Protein AF-A0A1N6S1F6-F1 (afdb_monomer_lite)

Foldseek 3Di:
DDDPVLVVVCVPDVVVVVVVVVVVVCVPPPVNVVVVVVVVVVVVVVVVVVVVVVVVVVVVVVVVVVVVVVVVVVVVVVVVVVVVLLVVLLVQLVVVVVVVDDLVVSCVVSVHDSVSSVVD

Sequence (120 aa):
MEDPIMKAILEDTSEIREAEKRYQAFTADEELQDRLEARDKFRRTHLQLLHDAEQKGKAEGKEEGLQQGIEQGIEQGREEGREEERAKRLESARRLKDRKMPLEEIAEITNLTPEEIQEL

Secondary structure (DSSP, 8-state):
---HHHHHHHHH-HHHHHHHHHHHHHHT-HHHHHHHHHHHHHHHHHHHHHHHHHHHHHHHHHHHHHHHHHHHHHHHHHHHHHHHHHHHHHHHHHHHHHTT--HHHHHHHHT--HHHHHH-

pLDDT: mean 88.98, std 11.02, range [48.06, 98.44]

Structure (mmCIF, N/CA/C/O backbone):
data_AF-A0A1N6S1F6-F1
#
_entry.id   AF-A0A1N6S1F6-F1
#
loop_
_atom_site.group_PDB
_atom_site.id
_atom_site.type_symbol
_atom_site.label_atom_id
_atom_site.label_alt_id
_atom_site.label_comp_id
_atom_site.label_asym_id
_atom_site.label_entity_id
_atom_site.label_seq_id
_atom_site.pdbx_PDB_ins_code
_atom_site.Cartn_x
_atom_site.Cartn_y
_atom_site.Cartn_z
_atom_site.occupancy
_atom_site.B_iso_or_equiv
_atom_site.auth_seq_id
_atom_site.auth_comp_id
_atom_site.auth_asym_id
_atom_site.auth_atom_id
_atom_site.pdbx_PDB_model_num
ATOM 1 N N . MET A 1 1 ? 22.562 -16.162 -50.143 1.00 48.06 1 MET A N 1
ATOM 2 C CA . MET A 1 1 ? 22.127 -16.336 -51.543 1.00 48.06 1 MET A CA 1
ATOM 3 C C . MET A 1 1 ? 21.270 -15.132 -51.853 1.00 48.06 1 MET A C 1
ATOM 5 O O . MET A 1 1 ? 20.285 -14.950 -51.151 1.00 48.06 1 MET A O 1
ATOM 9 N N . GLU A 1 2 ? 21.702 -14.271 -52.771 1.00 54.81 2 GLU A N 1
ATOM 10 C CA . GLU A 1 2 ? 20.892 -13.126 -53.206 1.00 54.81 2 GLU A CA 1
ATOM 11 C C . GLU A 1 2 ? 19.594 -13.625 -53.848 1.00 54.81 2 GLU A C 1
ATOM 13 O O . GLU A 1 2 ? 19.599 -14.625 -54.571 1.00 54.81 2 GLU A O 1
ATOM 18 N N . ASP A 1 3 ? 18.485 -12.954 -53.536 1.00 75.06 3 ASP A N 1
ATOM 19 C CA . ASP A 1 3 ? 17.169 -13.256 -54.094 1.00 75.06 3 ASP A CA 1
ATOM 20 C C . ASP A 1 3 ? 17.210 -13.077 -55.630 1.00 75.06 3 ASP A C 1
ATOM 22 O O . ASP A 1 3 ? 17.655 -12.024 -56.105 1.00 75.06 3 ASP A O 1
ATOM 26 N N . PRO A 1 4 ? 16.764 -14.068 -56.429 1.00 76.31 4 PRO A N 1
ATOM 27 C CA . PRO A 1 4 ? 16.764 -13.984 -57.891 1.00 76.31 4 PRO A CA 1
ATOM 28 C C . PRO A 1 4 ? 16.048 -12.742 -58.440 1.00 76.31 4 PRO A C 1
ATOM 30 O O . PRO A 1 4 ? 16.444 -12.214 -59.479 1.00 76.31 4 PRO A O 1
ATOM 33 N N . ILE A 1 5 ? 15.015 -12.263 -57.740 1.00 72.12 5 ILE A N 1
ATOM 34 C CA . ILE A 1 5 ? 14.242 -11.071 -58.109 1.00 72.12 5 ILE A CA 1
ATOM 35 C C . ILE A 1 5 ? 15.074 -9.810 -57.869 1.00 72.12 5 ILE A C 1
ATOM 37 O O . ILE A 1 5 ? 15.111 -8.916 -58.712 1.00 72.12 5 ILE A O 1
ATOM 41 N N . MET A 1 6 ? 15.785 -9.752 -56.742 1.00 66.56 6 MET A N 1
ATOM 42 C CA . MET A 1 6 ? 16.648 -8.621 -56.400 1.00 66.56 6 MET A CA 1
ATOM 43 C C . MET A 1 6 ? 17.794 -8.484 -57.403 1.00 66.56 6 MET A C 1
ATOM 45 O O . MET A 1 6 ? 18.075 -7.382 -57.868 1.00 66.56 6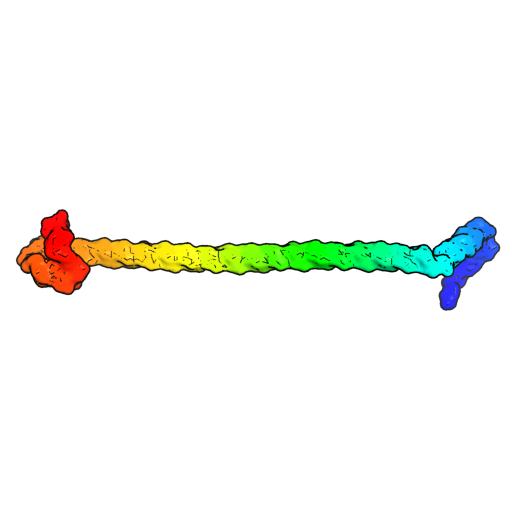 MET A O 1
ATOM 49 N N . LYS A 1 7 ? 18.380 -9.608 -57.827 1.00 70.50 7 LYS A N 1
ATOM 50 C CA . LYS A 1 7 ? 19.440 -9.621 -58.838 1.00 70.50 7 LYS A CA 1
ATOM 51 C C . LYS A 1 7 ? 18.985 -9.052 -60.190 1.00 70.50 7 LYS A C 1
ATOM 53 O O . LYS A 1 7 ? 19.704 -8.247 -60.771 1.00 70.50 7 LYS A O 1
ATOM 58 N N . ALA A 1 8 ? 17.785 -9.412 -60.652 1.00 71.38 8 ALA A N 1
ATOM 59 C CA . ALA A 1 8 ? 17.220 -8.884 -61.897 1.00 71.38 8 ALA A CA 1
ATOM 60 C C . ALA A 1 8 ? 16.954 -7.365 -61.820 1.00 71.38 8 ALA A C 1
ATOM 62 O O . ALA A 1 8 ? 17.319 -6.616 -62.721 1.00 71.38 8 ALA A O 1
ATOM 63 N N . ILE A 1 9 ? 16.404 -6.882 -60.700 1.00 67.44 9 ILE A N 1
ATOM 64 C CA . ILE A 1 9 ? 16.120 -5.450 -60.483 1.00 67.44 9 ILE A CA 1
ATOM 65 C C . ILE A 1 9 ? 17.411 -4.610 -60.466 1.00 67.44 9 ILE A C 1
ATOM 67 O O . ILE A 1 9 ? 17.454 -3.507 -61.016 1.00 67.44 9 ILE A O 1
ATOM 71 N N . LEU A 1 10 ? 18.474 -5.138 -59.854 1.00 65.25 10 LEU A N 1
ATOM 72 C CA . LEU A 1 10 ? 19.789 -4.496 -59.776 1.00 65.25 10 LEU A CA 1
ATOM 73 C C . LEU A 1 10 ? 20.550 -4.513 -61.108 1.00 65.25 10 LEU A C 1
ATOM 75 O O . LEU A 1 10 ? 21.509 -3.758 -61.273 1.00 65.25 10 LEU A O 1
ATOM 79 N N . GLU A 1 11 ? 20.182 -5.390 -62.042 1.00 66.19 11 GLU A N 1
ATOM 80 C CA . GLU A 1 11 ? 20.722 -5.432 -63.404 1.00 66.19 11 GLU A CA 1
ATOM 81 C C . GLU A 1 11 ? 20.039 -4.432 -64.340 1.00 66.19 11 GLU A C 1
ATOM 83 O O . GLU A 1 11 ? 20.742 -3.777 -65.112 1.00 66.19 11 GLU A O 1
ATOM 88 N N . ASP A 1 12 ? 18.728 -4.230 -64.190 1.00 67.19 12 ASP A N 1
ATOM 89 C CA . ASP A 1 12 ? 17.935 -3.388 -65.092 1.00 67.19 12 ASP A CA 1
ATOM 90 C C . ASP A 1 12 ? 17.897 -1.896 -64.707 1.00 67.19 12 ASP A C 1
ATOM 92 O O . ASP A 1 12 ? 17.627 -1.054 -65.563 1.00 67.19 12 ASP A O 1
ATOM 96 N N . THR A 1 13 ? 18.187 -1.531 -63.448 1.00 75.19 13 THR A N 1
ATOM 97 C CA . THR A 1 13 ? 18.127 -0.124 -62.988 1.00 75.19 13 THR A CA 1
ATOM 98 C C . THR A 1 13 ? 19.430 0.321 -62.326 1.00 75.19 13 THR A C 1
ATOM 100 O O . THR A 1 13 ? 19.748 -0.064 -61.196 1.00 75.19 13 THR A O 1
ATOM 103 N N . SER A 1 14 ? 20.188 1.174 -63.019 1.00 74.69 14 SER A N 1
ATOM 104 C CA . SER A 1 14 ? 21.523 1.620 -62.591 1.00 74.69 14 SER A CA 1
ATOM 105 C C . SER A 1 14 ? 21.521 2.342 -61.235 1.00 74.69 14 SER A C 1
ATOM 107 O O . SER A 1 14 ? 22.429 2.172 -60.420 1.00 74.69 14 SER A O 1
ATOM 109 N N . GLU A 1 15 ? 20.446 3.069 -60.959 1.00 78.06 15 GLU A N 1
ATOM 110 C CA . GLU A 1 15 ? 20.216 3.892 -59.783 1.00 78.06 15 GLU A CA 1
ATOM 111 C C . GLU A 1 15 ? 19.943 3.037 -58.543 1.00 78.06 15 GLU A C 1
ATOM 113 O O . GLU A 1 15 ? 20.389 3.372 -57.446 1.00 78.06 15 GLU A O 1
ATOM 118 N N . ILE A 1 16 ? 19.258 1.899 -58.713 1.00 76.25 16 ILE A N 1
ATOM 119 C CA . ILE A 1 16 ? 18.975 0.960 -57.619 1.00 76.25 16 ILE A CA 1
ATOM 120 C C . ILE A 1 16 ? 20.261 0.235 -57.216 1.00 76.25 16 ILE A C 1
ATOM 122 O O . ILE A 1 16 ? 20.543 0.101 -56.027 1.00 76.25 16 ILE A O 1
ATOM 126 N N . ARG A 1 17 ? 21.097 -0.146 -58.188 1.00 76.38 17 ARG A N 1
ATOM 127 C CA . ARG A 1 17 ? 22.427 -0.714 -57.921 1.00 76.38 17 ARG A CA 1
ATOM 128 C C . ARG A 1 17 ? 23.343 0.272 -57.197 1.00 76.38 17 ARG A C 1
ATOM 130 O O . ARG A 1 17 ? 24.108 -0.118 -56.316 1.00 76.38 17 ARG A O 1
ATOM 137 N N . GLU A 1 18 ? 23.292 1.550 -57.558 1.00 79.31 18 GLU A N 1
ATOM 138 C CA . GLU A 1 18 ? 24.073 2.577 -56.870 1.00 79.31 18 GLU A CA 1
ATOM 139 C C . GLU A 1 18 ? 23.547 2.841 -55.451 1.00 79.31 18 GLU A C 1
ATOM 141 O O . GLU A 1 18 ? 24.341 2.978 -54.518 1.00 79.31 18 GLU A O 1
ATOM 146 N N . ALA A 1 19 ? 22.225 2.833 -55.260 1.00 79.75 19 ALA A N 1
ATOM 147 C CA . ALA A 1 19 ? 21.604 2.913 -53.943 1.00 79.75 19 ALA A CA 1
ATOM 148 C C . ALA A 1 19 ? 21.985 1.719 -53.053 1.00 79.75 19 ALA A C 1
ATOM 150 O O . ALA A 1 19 ? 22.332 1.926 -51.892 1.00 79.75 19 ALA A O 1
ATOM 151 N N . GLU A 1 20 ? 22.002 0.496 -53.591 1.00 78.44 20 GLU A N 1
ATOM 152 C CA . GLU A 1 20 ? 22.441 -0.699 -52.866 1.00 78.44 20 GLU A CA 1
ATOM 153 C C . GLU A 1 20 ? 23.921 -0.613 -52.486 1.00 78.44 20 GLU A C 1
ATOM 155 O O . GLU A 1 20 ? 24.261 -0.835 -51.330 1.00 78.44 20 GLU A O 1
ATOM 160 N N . LYS A 1 21 ? 24.810 -0.220 -53.406 1.00 79.81 21 LYS A N 1
ATOM 161 C CA . LYS A 1 21 ? 26.235 -0.032 -53.083 1.00 79.81 21 LYS A CA 1
ATOM 162 C C . LYS A 1 21 ? 26.450 1.017 -51.999 1.00 79.81 21 LYS A C 1
ATOM 164 O O . LYS A 1 21 ? 27.270 0.815 -51.108 1.00 79.81 21 LYS A O 1
ATOM 169 N N . ARG A 1 22 ? 25.719 2.134 -52.060 1.00 77.00 22 ARG A N 1
ATOM 170 C CA . ARG A 1 22 ? 25.766 3.178 -51.026 1.00 77.00 22 ARG A CA 1
ATOM 171 C C . ARG A 1 22 ? 25.216 2.667 -49.699 1.00 77.00 22 ARG A C 1
ATOM 173 O O . ARG A 1 22 ? 25.796 2.976 -48.667 1.00 77.00 22 ARG A O 1
ATOM 180 N N . TYR A 1 23 ? 24.153 1.866 -49.725 1.00 75.38 23 TYR A N 1
ATOM 181 C CA . TYR A 1 23 ? 23.596 1.221 -48.540 1.00 75.38 23 TYR A CA 1
ATOM 182 C C . TYR A 1 23 ? 24.582 0.220 -47.933 1.00 75.38 23 TYR A C 1
ATOM 184 O O . TYR A 1 23 ? 24.878 0.321 -46.752 1.00 75.38 23 TYR A O 1
ATOM 192 N N . GLN A 1 24 ? 25.163 -0.670 -48.737 1.00 74.88 24 GLN A N 1
ATOM 193 C CA . GLN A 1 24 ? 26.172 -1.635 -48.305 1.00 74.88 24 GLN A CA 1
ATOM 194 C C . GLN A 1 24 ? 27.405 -0.934 -47.727 1.00 74.88 24 GLN A C 1
ATOM 196 O O . GLN A 1 24 ? 27.855 -1.308 -46.650 1.00 74.88 24 GLN A O 1
ATOM 201 N N . ALA A 1 25 ? 27.907 0.120 -48.381 1.00 72.25 25 ALA A N 1
ATOM 202 C CA . ALA A 1 25 ? 29.021 0.927 -47.881 1.00 72.25 25 ALA A CA 1
ATOM 203 C C . ALA A 1 25 ? 28.675 1.660 -46.573 1.00 72.25 25 ALA A C 1
ATOM 205 O O . ALA A 1 25 ? 29.483 1.678 -45.653 1.00 72.25 25 ALA A O 1
ATOM 206 N N . PHE A 1 26 ? 27.463 2.209 -46.464 1.00 69.19 26 PHE A N 1
ATOM 207 C CA . PHE A 1 26 ? 26.943 2.822 -45.239 1.00 69.19 26 PHE A CA 1
ATOM 208 C C . PHE A 1 26 ? 26.803 1.802 -44.103 1.00 69.19 26 PHE A C 1
ATOM 210 O O . PHE A 1 26 ? 27.124 2.103 -42.961 1.00 69.19 26 PHE A O 1
ATOM 217 N N . THR A 1 27 ? 26.366 0.579 -44.405 1.00 67.19 27 THR A N 1
ATOM 218 C CA . THR A 1 27 ? 26.273 -0.506 -43.421 1.00 67.19 27 THR A CA 1
ATOM 219 C C . THR A 1 27 ? 27.612 -1.176 -43.124 1.00 67.19 27 THR A C 1
ATOM 221 O O . THR A 1 27 ? 27.698 -1.880 -42.129 1.00 67.19 27 THR A O 1
ATOM 224 N N . ALA A 1 28 ? 28.640 -0.987 -43.953 1.00 69.62 28 ALA A N 1
ATOM 225 C CA . ALA A 1 28 ? 29.988 -1.515 -43.733 1.00 69.62 28 ALA A CA 1
ATOM 226 C C . ALA A 1 28 ? 30.859 -0.587 -42.865 1.00 69.62 28 ALA A C 1
ATOM 228 O O . ALA A 1 28 ? 31.977 -0.958 -42.515 1.00 69.62 28 ALA A O 1
ATOM 229 N N . ASP A 1 29 ? 30.359 0.606 -42.526 1.00 80.00 29 ASP A N 1
ATOM 230 C CA . ASP A 1 29 ? 30.983 1.524 -41.575 1.00 80.00 29 ASP A CA 1
ATOM 231 C C . ASP A 1 29 ? 30.757 1.017 -40.139 1.00 80.00 29 ASP A C 1
ATOM 233 O O . ASP A 1 29 ? 29.677 1.164 -39.557 1.00 80.00 29 ASP A O 1
ATOM 237 N N . GLU A 1 30 ? 31.789 0.379 -39.589 1.00 78.19 30 GLU A N 1
ATOM 238 C CA . GLU A 1 30 ? 31.815 -0.220 -38.250 1.00 78.19 30 GLU A CA 1
ATOM 239 C C . GLU A 1 30 ? 31.492 0.812 -37.152 1.00 78.19 30 GLU A C 1
ATOM 241 O O . GLU A 1 30 ? 30.695 0.538 -36.257 1.00 78.19 30 GLU A O 1
ATOM 246 N N . GLU A 1 31 ? 31.979 2.054 -37.280 1.00 81.00 31 GLU A N 1
ATOM 247 C CA . GLU A 1 31 ? 31.720 3.127 -36.309 1.00 81.00 31 GLU A CA 1
ATOM 248 C C . GLU A 1 31 ? 30.243 3.553 -36.312 1.00 81.00 31 GLU A C 1
ATOM 250 O O . GLU A 1 31 ? 29.675 3.981 -35.298 1.00 81.00 31 GLU A O 1
ATOM 255 N N . LEU A 1 32 ? 29.586 3.480 -37.469 1.00 78.69 32 LEU A N 1
ATOM 256 C CA . LEU A 1 32 ? 28.160 3.748 -37.563 1.00 78.69 32 LEU A CA 1
ATOM 257 C C . LEU A 1 32 ? 27.320 2.595 -36.999 1.00 78.69 32 LEU A C 1
ATOM 259 O O . LEU A 1 32 ? 26.331 2.865 -36.308 1.00 78.69 32 LEU A O 1
ATOM 263 N N . GLN A 1 33 ? 27.703 1.341 -37.259 1.00 80.44 33 GLN A N 1
ATOM 264 C CA . GLN A 1 33 ? 27.038 0.180 -36.661 1.00 80.44 33 GLN A CA 1
ATOM 265 C C . GLN A 1 33 ? 27.119 0.222 -35.135 1.00 80.44 33 GLN A C 1
ATOM 267 O O . GLN A 1 33 ? 26.079 0.138 -34.480 1.00 80.44 33 GLN A O 1
ATOM 272 N N . ASP A 1 34 ? 28.303 0.484 -34.582 1.00 86.06 34 ASP A N 1
ATOM 273 C CA . ASP A 1 34 ? 28.519 0.605 -33.140 1.00 86.06 34 ASP A CA 1
ATOM 274 C C . ASP A 1 34 ? 27.631 1.691 -32.519 1.00 86.06 34 ASP A C 1
ATOM 276 O O . ASP A 1 34 ? 27.005 1.488 -31.474 1.00 86.06 34 ASP A O 1
ATOM 280 N N . ARG A 1 35 ? 27.506 2.853 -33.176 1.00 85.00 35 ARG A N 1
ATOM 281 C CA . ARG A 1 35 ? 26.634 3.945 -32.706 1.00 85.00 35 ARG A CA 1
ATOM 282 C C . ARG A 1 35 ? 25.153 3.572 -32.740 1.00 85.00 35 ARG A C 1
ATOM 284 O O . ARG A 1 35 ? 24.413 3.924 -31.816 1.00 85.00 35 ARG A O 1
ATOM 291 N N . LEU A 1 36 ? 24.700 2.883 -33.788 1.00 87.12 36 LEU A N 1
ATOM 292 C CA . LEU A 1 36 ? 23.315 2.417 -33.896 1.00 87.12 36 LEU A CA 1
ATOM 293 C C . LEU A 1 36 ? 23.009 1.338 -32.856 1.00 87.12 36 LEU A C 1
ATOM 295 O O . LEU A 1 36 ? 21.967 1.399 -32.200 1.00 87.12 36 LEU A O 1
ATOM 299 N N . GLU A 1 37 ? 23.931 0.402 -32.655 1.00 88.25 37 GLU A N 1
ATOM 300 C CA . GLU A 1 37 ? 23.789 -0.666 -31.676 1.00 88.25 37 GLU A CA 1
ATOM 301 C C . GLU A 1 37 ? 23.811 -0.112 -30.246 1.00 88.25 37 GLU A C 1
ATOM 303 O O . GLU A 1 37 ? 22.959 -0.470 -29.430 1.00 88.25 37 GLU A O 1
ATOM 308 N N . ALA A 1 38 ? 24.687 0.856 -29.955 1.00 91.00 38 ALA A N 1
ATOM 309 C CA . ALA A 1 38 ? 24.709 1.570 -28.681 1.00 91.00 38 ALA A CA 1
ATOM 310 C C . ALA A 1 38 ? 23.385 2.302 -28.406 1.00 91.00 38 ALA A C 1
ATOM 312 O O . ALA A 1 38 ? 22.847 2.216 -27.298 1.00 91.00 38 ALA A O 1
ATOM 313 N N . ARG A 1 39 ? 22.816 2.980 -29.414 1.00 92.06 39 ARG A N 1
ATOM 314 C CA . ARG A 1 39 ? 21.509 3.647 -29.303 1.00 92.06 39 ARG A CA 1
ATOM 315 C C . ARG A 1 39 ? 20.392 2.646 -29.029 1.00 92.06 39 ARG A C 1
ATOM 317 O O . ARG A 1 39 ? 19.557 2.871 -28.152 1.00 92.06 39 ARG A O 1
ATOM 324 N N . ASP A 1 40 ? 20.356 1.551 -29.776 1.00 93.56 40 ASP A N 1
ATOM 325 C CA . ASP A 1 40 ? 19.305 0.547 -29.647 1.00 93.56 40 ASP A CA 1
ATOM 326 C C . ASP A 1 40 ? 19.416 -0.206 -28.316 1.00 93.56 40 ASP A C 1
ATOM 328 O O . ASP A 1 40 ? 18.396 -0.464 -27.669 1.00 93.56 40 ASP A O 1
ATOM 332 N N . LYS A 1 41 ? 20.641 -0.474 -27.851 1.00 95.50 41 LYS A N 1
ATOM 333 C CA . LYS A 1 41 ? 20.919 -1.009 -26.516 1.00 95.50 41 LYS A CA 1
ATOM 334 C C . LYS A 1 41 ? 20.446 -0.050 -25.430 1.00 95.50 41 LYS A C 1
ATOM 336 O O . LYS A 1 41 ? 19.704 -0.475 -24.549 1.00 95.50 41 LYS A O 1
ATOM 341 N N . PHE A 1 42 ? 20.786 1.238 -25.527 1.00 94.81 42 PHE A N 1
ATOM 342 C CA . PHE A 1 42 ? 20.313 2.253 -24.584 1.00 94.81 42 PHE A CA 1
ATOM 343 C C . PHE A 1 42 ? 18.785 2.304 -24.541 1.00 94.81 42 PHE A C 1
ATOM 345 O O . PHE A 1 42 ? 18.197 2.258 -23.464 1.00 94.81 42 PHE A O 1
ATOM 352 N N . ARG A 1 43 ? 18.130 2.319 -25.708 1.00 95.25 43 ARG A N 1
ATOM 353 C CA . ARG A 1 43 ? 16.666 2.315 -25.801 1.00 95.25 43 ARG A CA 1
ATOM 354 C C . ARG A 1 43 ? 16.067 1.088 -25.118 1.00 95.25 43 ARG A C 1
ATOM 356 O O . ARG A 1 43 ? 15.121 1.229 -24.353 1.00 95.25 43 ARG A O 1
ATOM 363 N N . ARG A 1 44 ? 16.610 -0.105 -25.376 1.00 94.50 44 ARG A N 1
ATOM 364 C CA . ARG A 1 44 ? 16.138 -1.355 -24.757 1.00 94.50 44 ARG A CA 1
ATOM 365 C C . ARG A 1 44 ? 16.304 -1.325 -23.242 1.00 94.50 44 ARG A C 1
ATOM 367 O O . ARG A 1 44 ? 15.343 -1.593 -22.534 1.00 94.50 44 ARG A O 1
ATOM 374 N N . THR A 1 45 ? 17.485 -0.955 -22.751 1.00 96.62 45 THR A N 1
ATOM 375 C CA . THR A 1 45 ? 17.751 -0.859 -21.310 1.00 96.62 45 THR A CA 1
ATOM 376 C C . THR A 1 45 ? 16.859 0.181 -20.644 1.00 96.62 45 THR A C 1
ATOM 378 O O . THR A 1 45 ? 16.323 -0.082 -19.575 1.00 96.62 45 THR A O 1
ATOM 381 N N . HIS A 1 46 ? 16.652 1.337 -21.274 1.00 96.31 46 HIS A N 1
ATOM 382 C CA . HIS A 1 46 ? 15.784 2.376 -20.734 1.00 96.31 46 HIS A CA 1
ATOM 383 C C . HIS A 1 46 ? 14.324 1.915 -20.645 1.00 96.31 46 HIS A C 1
ATOM 385 O O . HIS A 1 46 ? 13.687 2.099 -19.612 1.00 96.31 46 HIS A O 1
ATOM 391 N N . LEU A 1 47 ? 13.810 1.260 -21.691 1.00 96.62 47 LEU A N 1
ATOM 392 C CA . LEU A 1 47 ? 12.458 0.696 -21.679 1.00 96.62 47 LEU A CA 1
ATOM 393 C C . LEU A 1 47 ? 12.305 -0.403 -20.624 1.00 96.62 47 LEU A C 1
ATOM 395 O O . LEU A 1 47 ? 11.300 -0.423 -19.919 1.00 96.62 47 LEU A O 1
ATOM 399 N N . GLN A 1 48 ? 13.307 -1.274 -20.483 1.00 96.88 48 GLN A N 1
ATOM 400 C CA . GLN A 1 48 ? 13.306 -2.307 -19.451 1.00 96.88 48 GLN A CA 1
ATOM 401 C C . GLN A 1 48 ? 13.291 -1.686 -18.052 1.00 96.88 48 GLN A C 1
ATOM 403 O O . GLN A 1 48 ? 12.481 -2.075 -17.223 1.00 96.88 48 GLN A O 1
ATOM 408 N N . LEU A 1 49 ? 14.123 -0.669 -17.811 1.00 97.94 49 LEU A N 1
ATOM 409 C CA . LEU A 1 49 ? 14.178 0.024 -16.527 1.00 97.94 49 LEU A CA 1
ATOM 410 C C . LEU A 1 49 ? 12.833 0.663 -16.166 1.00 97.94 49 LEU A C 1
ATOM 412 O O . LEU A 1 49 ? 12.396 0.560 -15.024 1.00 97.94 49 LEU A O 1
ATOM 416 N N . LEU A 1 50 ?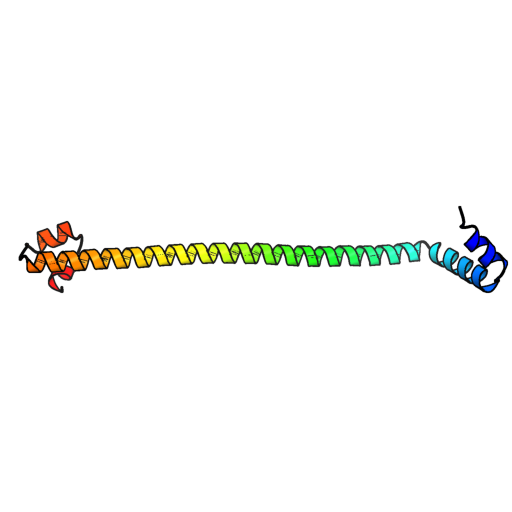 12.175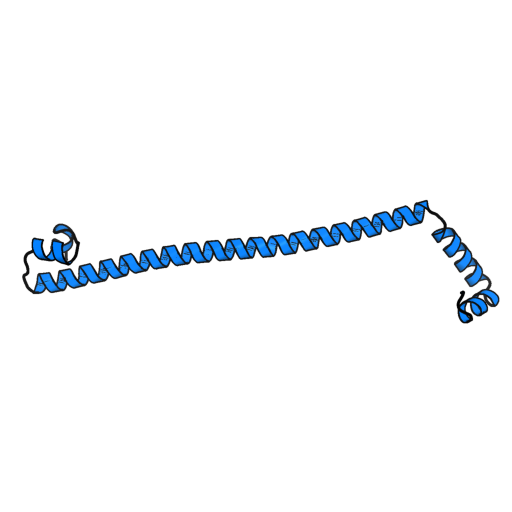 1.318 -17.128 1.00 97.81 50 LEU A N 1
ATOM 417 C CA . LEU A 1 50 ? 10.850 1.903 -16.914 1.00 97.81 50 LEU A CA 1
ATOM 418 C C . LEU A 1 50 ? 9.807 0.831 -16.593 1.00 97.81 50 LEU A C 1
ATOM 420 O O . LEU A 1 50 ? 9.006 1.016 -15.679 1.00 97.81 50 LEU A O 1
ATOM 424 N N . HIS A 1 51 ? 9.840 -0.291 -17.312 1.00 97.56 51 HIS A N 1
ATOM 425 C CA . HIS A 1 51 ? 8.946 -1.412 -17.056 1.00 97.56 51 HIS A CA 1
ATOM 426 C C . HIS A 1 51 ? 9.159 -1.993 -15.654 1.00 97.56 51 HIS A C 1
ATOM 428 O O . HIS A 1 51 ? 8.199 -2.156 -14.904 1.00 97.56 51 HIS A O 1
ATOM 434 N N . ASP A 1 52 ? 10.409 -2.246 -15.274 1.00 97.81 52 ASP A N 1
ATOM 435 C CA . ASP A 1 52 ? 10.756 -2.802 -13.967 1.00 97.81 52 ASP A CA 1
ATOM 436 C C . ASP A 1 52 ? 10.367 -1.838 -12.837 1.00 97.81 52 ASP A C 1
ATOM 438 O O . ASP A 1 52 ? 9.821 -2.265 -11.820 1.00 97.81 52 ASP A O 1
ATOM 442 N N . ALA A 1 53 ? 10.583 -0.532 -13.028 1.00 98.12 53 ALA A N 1
ATOM 443 C CA . ALA A 1 53 ? 10.165 0.493 -12.077 1.00 98.12 53 ALA A CA 1
ATOM 444 C C . ALA A 1 53 ? 8.636 0.543 -11.916 1.00 98.12 53 ALA A C 1
ATOM 446 O O . ALA A 1 53 ? 8.143 0.633 -10.792 1.00 98.12 53 ALA A O 1
ATOM 447 N N . GLU A 1 54 ? 7.877 0.435 -13.011 1.00 98.19 54 GLU A N 1
ATOM 448 C CA . GLU A 1 54 ? 6.413 0.381 -12.966 1.00 98.19 54 GLU A CA 1
ATOM 449 C C . GLU A 1 54 ? 5.916 -0.880 -12.242 1.00 98.19 54 GLU A C 1
ATOM 451 O O . GLU A 1 54 ? 5.025 -0.796 -11.395 1.00 98.19 54 GLU A O 1
ATOM 456 N N . GLN A 1 55 ? 6.493 -2.048 -12.545 1.00 98.19 55 GLN A N 1
ATOM 457 C CA . GLN A 1 55 ? 6.128 -3.304 -11.884 1.00 98.19 55 GLN A CA 1
ATOM 458 C C . GLN A 1 55 ? 6.451 -3.266 -10.394 1.00 98.19 55 GLN A C 1
ATOM 460 O O . GLN A 1 55 ? 5.613 -3.643 -9.574 1.00 98.19 55 GLN A O 1
ATOM 465 N N . LYS A 1 56 ? 7.637 -2.763 -10.039 1.00 97.94 56 LYS A N 1
ATOM 466 C CA . LYS A 1 56 ? 8.055 -2.613 -8.648 1.00 97.94 56 LYS A CA 1
ATOM 467 C C . LYS A 1 56 ? 7.125 -1.668 -7.890 1.00 97.94 56 LYS A C 1
ATOM 469 O O . LYS A 1 56 ? 6.605 -2.062 -6.854 1.00 97.94 56 LYS A O 1
ATOM 474 N N . GLY A 1 57 ? 6.823 -0.494 -8.446 1.00 98.44 57 GLY A N 1
ATOM 475 C CA . GLY A 1 57 ? 5.903 0.456 -7.816 1.00 98.44 57 GLY A CA 1
ATOM 476 C C . GLY A 1 57 ? 4.490 -0.109 -7.624 1.00 98.44 57 GLY A C 1
ATOM 477 O O . GLY A 1 57 ? 3.869 0.117 -6.589 1.00 98.44 57 GLY A O 1
ATOM 478 N N . LYS A 1 58 ? 3.982 -0.902 -8.579 1.00 98.25 58 LYS A N 1
ATOM 479 C CA . LYS A 1 58 ? 2.691 -1.599 -8.428 1.00 98.25 58 LYS A CA 1
ATOM 480 C C . LYS A 1 58 ? 2.729 -2.680 -7.349 1.00 98.25 58 LYS A C 1
ATOM 482 O O . LYS A 1 58 ? 1.743 -2.844 -6.633 1.00 98.25 58 LYS A O 1
ATOM 487 N N . ALA A 1 59 ? 3.824 -3.433 -7.262 1.00 98.19 59 ALA A N 1
ATOM 488 C CA . ALA A 1 59 ? 3.993 -4.472 -6.255 1.00 98.19 59 ALA A CA 1
ATOM 489 C C . ALA A 1 59 ? 4.077 -3.866 -4.848 1.00 98.19 59 ALA A C 1
ATOM 491 O O . ALA A 1 59 ? 3.285 -4.251 -3.991 1.00 98.19 59 ALA A O 1
ATOM 492 N N . GLU A 1 60 ? 4.948 -2.871 -4.655 1.00 98.00 60 GLU A N 1
ATOM 493 C CA . GLU A 1 60 ? 5.119 -2.157 -3.384 1.00 98.00 60 GLU A CA 1
ATOM 494 C C . GLU A 1 60 ? 3.811 -1.486 -2.954 1.00 98.00 60 GLU A C 1
ATOM 496 O O . GLU A 1 60 ? 3.326 -1.737 -1.856 1.00 98.00 60 GLU A O 1
ATOM 501 N N . GLY A 1 61 ? 3.149 -0.742 -3.848 1.00 98.44 61 GLY A N 1
ATOM 502 C CA . GLY A 1 61 ? 1.878 -0.091 -3.519 1.00 98.44 61 GLY A CA 1
ATOM 503 C C . GLY A 1 61 ? 0.758 -1.074 -3.154 1.00 98.44 61 GLY A C 1
ATOM 504 O O . GLY A 1 61 ? -0.084 -0.775 -2.307 1.00 98.44 61 GLY A O 1
ATOM 505 N N . LYS A 1 62 ? 0.739 -2.270 -3.759 1.00 98.31 62 LYS A N 1
ATOM 506 C CA . LYS A 1 62 ? -0.223 -3.322 -3.398 1.00 98.31 62 LYS A CA 1
ATOM 507 C C . LYS A 1 62 ? 0.095 -3.937 -2.036 1.00 98.31 62 LYS A C 1
ATOM 509 O O . LYS A 1 62 ? -0.833 -4.214 -1.279 1.00 98.31 62 LYS A O 1
ATOM 514 N N . GLU A 1 63 ? 1.368 -4.191 -1.753 1.00 98.12 63 GLU A N 1
ATOM 515 C CA . GLU A 1 63 ? 1.819 -4.754 -0.480 1.00 98.12 63 GLU A CA 1
ATOM 516 C C . GLU A 1 63 ? 1.552 -3.785 0.675 1.00 98.12 63 GLU A C 1
ATOM 518 O O . GLU A 1 63 ? 0.878 -4.162 1.633 1.00 98.12 63 GLU A O 1
ATOM 523 N N . GLU A 1 64 ? 1.965 -2.523 0.535 1.00 97.81 64 GLU A N 1
ATOM 524 C CA . GLU A 1 64 ? 1.718 -1.471 1.524 1.00 97.81 64 GLU A CA 1
ATOM 525 C C . GLU A 1 64 ? 0.218 -1.267 1.762 1.00 97.81 64 GLU A C 1
ATOM 527 O O . GLU A 1 64 ? -0.232 -1.251 2.909 1.00 97.81 64 GLU A O 1
ATOM 532 N N . GLY A 1 65 ? -0.579 -1.180 0.691 1.00 98.38 65 GLY A N 1
ATOM 533 C CA . GLY A 1 65 ? -2.028 -1.015 0.803 1.00 98.38 65 GLY A CA 1
ATOM 534 C C . GLY A 1 65 ? -2.715 -2.197 1.494 1.00 98.38 65 GLY A C 1
ATOM 535 O O . GLY A 1 65 ? -3.625 -2.000 2.300 1.00 98.38 65 GLY A O 1
ATOM 536 N N . LEU A 1 66 ? -2.270 -3.429 1.224 1.00 98.38 66 LEU A N 1
ATOM 537 C CA . LEU A 1 66 ? -2.793 -4.620 1.896 1.00 98.38 66 LEU A CA 1
ATOM 538 C C . LEU A 1 66 ? -2.405 -4.638 3.377 1.00 98.38 66 LEU A C 1
ATOM 540 O O . LEU A 1 66 ? -3.252 -4.923 4.221 1.00 98.38 66 LEU A O 1
ATOM 544 N N . GLN A 1 67 ? -1.148 -4.330 3.694 1.00 98.12 67 GLN A N 1
ATOM 545 C CA . GLN A 1 67 ? -0.656 -4.319 5.066 1.00 98.12 67 GLN A CA 1
ATOM 546 C C . GLN A 1 67 ? -1.393 -3.275 5.910 1.00 98.12 67 GLN A C 1
ATOM 548 O O . GLN A 1 67 ? -1.916 -3.618 6.970 1.00 98.12 67 GLN A O 1
ATOM 553 N N . GLN A 1 68 ? -1.514 -2.043 5.407 1.00 97.69 68 GLN A N 1
ATOM 554 C CA . GLN A 1 68 ? -2.257 -0.973 6.078 1.00 97.69 68 GLN A CA 1
ATOM 555 C C . GLN A 1 68 ? -3.734 -1.338 6.259 1.00 97.69 68 GLN A C 1
ATOM 557 O O . GLN A 1 68 ? -4.286 -1.143 7.339 1.00 97.69 68 GLN A O 1
ATOM 562 N N . GLY A 1 69 ? -4.371 -1.910 5.232 1.00 98.38 69 GLY A N 1
ATOM 563 C CA . GLY A 1 69 ? -5.771 -2.327 5.316 1.00 98.38 69 GLY A CA 1
ATOM 564 C C . GLY A 1 69 ? -6.011 -3.427 6.355 1.00 98.38 69 GLY A C 1
ATOM 565 O O . GLY A 1 69 ? -6.995 -3.376 7.090 1.00 98.38 69 GLY A O 1
ATOM 566 N N . ILE A 1 70 ? -5.106 -4.406 6.452 1.00 98.31 70 ILE A N 1
ATOM 567 C CA . ILE A 1 70 ? -5.183 -5.470 7.463 1.00 98.31 70 ILE A CA 1
ATOM 568 C C . ILE A 1 70 ? -4.970 -4.899 8.867 1.00 98.31 70 ILE A C 1
ATOM 570 O O . ILE A 1 70 ? -5.729 -5.233 9.774 1.00 98.31 70 ILE A O 1
ATOM 574 N N . GLU A 1 71 ? -3.960 -4.050 9.055 1.00 98.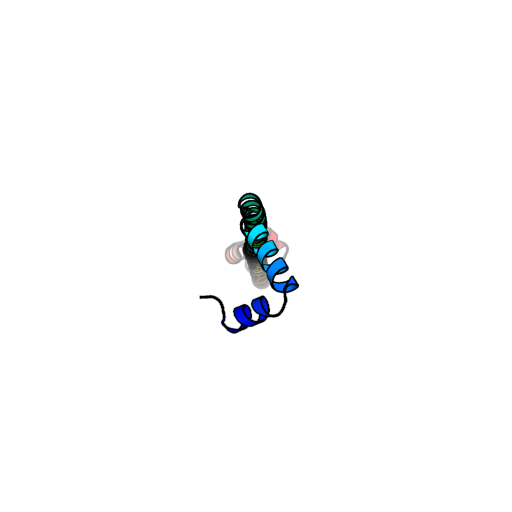12 71 GLU A N 1
ATOM 575 C CA . GLU A 1 71 ? -3.655 -3.446 10.354 1.00 98.12 71 GLU A CA 1
ATOM 576 C C . GLU A 1 71 ? -4.831 -2.611 10.871 1.00 98.12 71 GLU A C 1
ATOM 578 O O . GLU A 1 71 ? -5.319 -2.861 11.975 1.00 98.12 71 GLU A O 1
ATOM 583 N N . GLN A 1 72 ? -5.361 -1.715 10.033 1.00 97.62 72 GLN A N 1
ATOM 584 C CA . GLN A 1 72 ? -6.531 -0.899 10.367 1.00 97.62 72 GLN A CA 1
ATOM 585 C C . GLN A 1 72 ? -7.763 -1.761 10.653 1.00 97.62 72 GLN A C 1
ATOM 587 O O . GLN A 1 72 ? -8.459 -1.529 11.638 1.00 97.62 72 GLN A O 1
ATOM 592 N N . GLY A 1 73 ? -8.020 -2.789 9.837 1.00 98.25 73 GLY A N 1
ATOM 593 C CA . GLY A 1 73 ? -9.159 -3.684 10.043 1.00 98.25 73 GLY A CA 1
ATOM 594 C C . GLY A 1 73 ? -9.071 -4.480 11.349 1.00 98.25 73 GLY A C 1
ATOM 595 O O . GLY A 1 73 ? -10.078 -4.663 12.033 1.00 98.25 73 GLY A O 1
ATOM 596 N N . ILE A 1 74 ? -7.873 -4.935 11.732 1.00 98.25 74 ILE A N 1
ATOM 597 C CA . ILE A 1 74 ? -7.655 -5.634 13.007 1.00 98.25 74 ILE A CA 1
ATOM 598 C C . ILE A 1 74 ? -7.827 -4.677 14.186 1.00 98.25 74 ILE A C 1
ATOM 600 O O . ILE A 1 74 ? -8.444 -5.054 15.183 1.00 98.25 74 ILE A O 1
ATOM 604 N N . GLU A 1 75 ? -7.278 -3.466 14.101 1.00 98.06 75 GLU A N 1
ATOM 605 C CA . GLU A 1 75 ? -7.397 -2.468 15.164 1.00 98.06 75 GLU A CA 1
ATOM 606 C C . GLU A 1 75 ? -8.861 -2.086 15.404 1.00 98.06 75 GLU A C 1
ATOM 608 O O . GLU A 1 75 ? -9.343 -2.228 16.532 1.00 98.06 75 GLU A O 1
ATOM 613 N N . GLN A 1 76 ? -9.586 -1.737 14.336 1.00 97.38 76 GLN A N 1
ATOM 614 C CA . GLN A 1 76 ? -11.015 -1.417 14.390 1.00 97.38 76 GLN A CA 1
ATOM 615 C C . GLN A 1 76 ? -11.828 -2.584 14.953 1.00 97.38 76 GLN A C 1
ATOM 617 O O . GLN A 1 76 ? -12.571 -2.408 15.913 1.00 97.38 76 GLN A O 1
ATOM 622 N N . GLY A 1 77 ? -11.620 -3.806 14.452 1.00 98.12 77 GLY A N 1
ATOM 623 C CA . GLY A 1 77 ? -12.344 -4.977 14.952 1.00 98.12 77 GLY A CA 1
ATOM 624 C C . GLY A 1 77 ? -12.074 -5.280 16.433 1.00 98.12 77 GLY A C 1
ATOM 625 O O . GLY A 1 77 ? -12.966 -5.732 17.153 1.00 98.12 77 GLY A O 1
ATOM 626 N N . ARG A 1 78 ? -10.857 -5.020 16.934 1.00 97.94 78 ARG A N 1
ATOM 627 C CA . ARG A 1 78 ? -10.543 -5.169 18.368 1.00 97.94 78 ARG A CA 1
ATOM 628 C C . ARG A 1 78 ? -11.150 -4.060 19.216 1.00 97.94 78 ARG A C 1
ATOM 630 O O . ARG A 1 78 ? -11.491 -4.316 20.370 1.00 97.94 78 ARG A O 1
ATOM 637 N N . GLU A 1 79 ? -11.219 -2.837 18.707 1.00 97.88 79 GLU A N 1
ATOM 638 C CA . GLU A 1 79 ? -11.875 -1.725 19.389 1.00 97.88 79 GLU A CA 1
ATOM 639 C C . GLU A 1 79 ? -13.381 -1.966 19.491 1.00 97.88 79 GLU A C 1
ATOM 641 O O . GLU A 1 79 ? -13.884 -2.064 20.610 1.00 97.88 79 GLU A O 1
ATOM 646 N N . GLU A 1 80 ? -14.048 -2.225 18.365 1.00 97.12 80 GLU A N 1
ATOM 647 C CA . GLU A 1 80 ? -15.476 -2.556 18.311 1.00 97.12 80 GLU A CA 1
ATOM 648 C C . GLU A 1 80 ? -15.815 -3.743 19.223 1.00 97.12 80 GLU A C 1
ATOM 650 O O . GLU A 1 80 ? -16.758 -3.681 20.010 1.00 97.12 80 GLU A O 1
ATOM 655 N N . GLY A 1 81 ? -15.001 -4.805 19.205 1.00 97.69 81 GLY A N 1
ATOM 656 C CA . GLY A 1 81 ? -15.206 -5.962 20.077 1.00 97.69 81 GLY A CA 1
ATOM 657 C C . GLY A 1 81 ? -15.089 -5.636 21.572 1.00 97.69 81 GLY A C 1
ATOM 658 O O . GLY A 1 81 ? -15.863 -6.155 22.379 1.00 97.69 81 GLY A O 1
ATOM 659 N N . ARG A 1 82 ? -14.153 -4.760 21.965 1.00 96.38 82 ARG A N 1
ATOM 660 C CA . ARG A 1 82 ? -14.013 -4.312 23.364 1.00 96.38 82 ARG A CA 1
ATOM 661 C C . ARG A 1 82 ? -15.174 -3.420 23.786 1.00 96.38 82 ARG A C 1
ATOM 663 O O . ARG A 1 82 ? -15.639 -3.544 24.920 1.00 96.38 82 ARG A O 1
ATOM 670 N N . GLU A 1 83 ? -15.635 -2.540 22.904 1.00 96.38 83 GLU A N 1
ATOM 671 C CA . GLU A 1 83 ? -16.800 -1.694 23.160 1.00 96.38 83 GLU A CA 1
ATOM 672 C C . GLU A 1 83 ? -18.077 -2.525 23.299 1.00 96.38 83 GLU A C 1
ATOM 674 O O . GLU A 1 83 ? -18.819 -2.345 24.265 1.00 96.38 83 GLU A O 1
ATOM 679 N N . GLU A 1 84 ? -18.301 -3.490 22.403 1.00 97.06 84 GLU A N 1
ATOM 680 C CA . GLU A 1 84 ? -19.460 -4.381 22.460 1.00 97.06 84 GLU A CA 1
ATOM 681 C C . GLU A 1 84 ? -19.440 -5.240 23.735 1.00 97.06 84 GLU A C 1
ATOM 683 O O . GLU A 1 84 ? -20.458 -5.388 24.417 1.00 97.06 84 GLU A O 1
ATOM 688 N N . GLU A 1 85 ? -18.276 -5.782 24.107 1.00 96.19 85 GLU A N 1
ATOM 689 C CA . GLU A 1 85 ? -18.127 -6.546 25.346 1.00 96.19 85 GLU A CA 1
ATOM 690 C C . GLU A 1 85 ? -18.394 -5.673 26.581 1.00 96.19 85 GLU A C 1
ATOM 692 O O . GLU A 1 85 ? -19.126 -6.080 27.490 1.00 96.19 85 GLU A O 1
ATOM 697 N N . ARG A 1 86 ? -17.860 -4.446 26.605 1.00 94.69 86 ARG A N 1
ATOM 698 C CA . ARG A 1 86 ? -18.115 -3.484 27.684 1.00 94.69 86 ARG A CA 1
ATOM 699 C C . ARG A 1 86 ? -19.599 -3.120 27.765 1.00 94.69 86 ARG A C 1
ATOM 701 O O . ARG A 1 86 ? -20.150 -3.110 28.864 1.00 94.69 86 ARG A O 1
ATOM 708 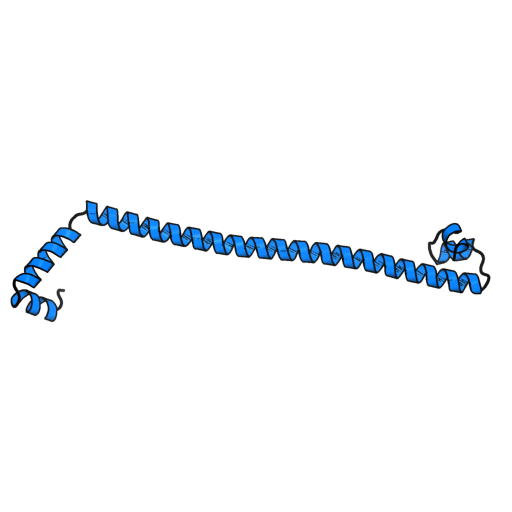N N . ALA A 1 87 ? -20.267 -2.899 26.634 1.00 95.12 87 ALA A N 1
ATOM 709 C CA . ALA A 1 87 ? -21.702 -2.629 26.584 1.00 95.12 87 ALA A CA 1
ATOM 710 C C . ALA A 1 87 ? -22.526 -3.797 27.156 1.00 95.12 87 ALA A C 1
ATOM 712 O O . ALA A 1 87 ? -23.422 -3.575 27.972 1.00 95.12 87 ALA A O 1
ATOM 713 N N . LYS A 1 88 ? -22.177 -5.048 26.819 1.00 96.06 88 LYS A N 1
ATOM 714 C CA . LYS A 1 88 ? -22.826 -6.252 27.375 1.00 96.06 88 LYS A CA 1
ATOM 715 C C . LYS A 1 88 ? -22.620 -6.393 28.885 1.00 96.06 88 LYS A C 1
ATOM 717 O O . LYS A 1 88 ? -23.552 -6.783 29.596 1.00 96.06 88 LYS A O 1
ATOM 722 N N . ARG A 1 89 ? -21.427 -6.063 29.398 1.00 95.62 89 ARG A N 1
ATOM 723 C CA . ARG A 1 89 ? -21.154 -6.040 30.849 1.00 95.62 89 ARG A CA 1
ATOM 724 C C . ARG A 1 89 ? -22.018 -4.995 31.557 1.00 95.62 89 ARG A C 1
ATOM 726 O O . ARG A 1 89 ? -22.652 -5.324 32.556 1.00 95.62 89 ARG A O 1
ATOM 733 N N . LEU A 1 90 ? -22.119 -3.785 31.001 1.00 95.25 90 LEU A N 1
ATOM 734 C CA . LEU A 1 90 ? -22.968 -2.712 31.537 1.00 95.25 90 LEU A CA 1
ATOM 735 C C . LEU A 1 90 ? -24.456 -3.091 31.522 1.00 95.25 90 LEU A C 1
ATOM 737 O O . LEU A 1 90 ? -25.164 -2.867 32.503 1.00 95.25 90 LEU A O 1
ATOM 741 N N . GLU A 1 91 ? -24.938 -3.704 30.439 1.00 95.88 91 GLU A N 1
ATOM 742 C CA . GLU A 1 91 ? -26.317 -4.196 30.354 1.00 95.88 91 GLU A CA 1
ATOM 743 C C . GLU A 1 91 ? -26.597 -5.273 31.413 1.00 95.88 91 GLU A C 1
ATOM 745 O O . GLU A 1 91 ? -27.630 -5.244 32.088 1.00 95.88 91 GLU A O 1
ATOM 750 N N . SER A 1 92 ? -25.659 -6.204 31.595 1.00 95.69 92 SER A N 1
ATOM 751 C CA . SER A 1 92 ? -25.765 -7.251 32.613 1.00 95.69 92 SER A CA 1
ATOM 752 C C . SER A 1 92 ? -25.794 -6.655 34.022 1.00 95.69 92 SER A C 1
ATOM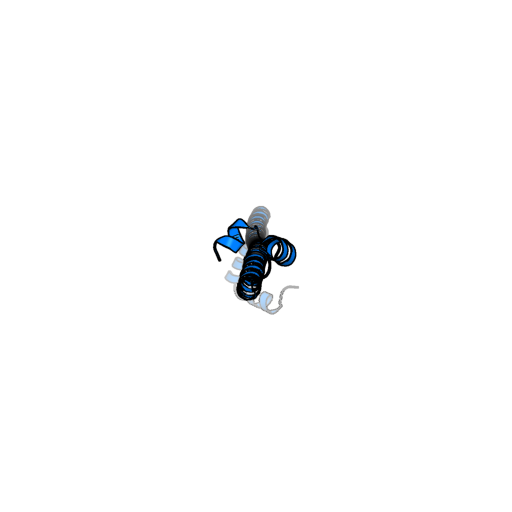 754 O O . SER A 1 92 ? -26.666 -7.017 34.812 1.00 95.69 92 SER A O 1
ATOM 756 N N . ALA A 1 93 ? -24.917 -5.691 34.320 1.00 95.00 93 ALA A N 1
ATOM 757 C CA . ALA A 1 93 ? -24.876 -5.004 35.610 1.00 95.00 93 ALA A CA 1
ATOM 758 C C . ALA A 1 93 ? -26.189 -4.278 35.929 1.00 95.00 93 ALA A C 1
ATOM 760 O O . ALA A 1 93 ? -26.705 -4.426 37.037 1.00 95.00 93 ALA A O 1
ATOM 761 N N . ARG A 1 94 ? -26.787 -3.580 34.950 1.00 94.88 94 ARG A N 1
ATOM 762 C CA . ARG A 1 94 ? -28.112 -2.944 35.104 1.00 94.88 94 ARG A CA 1
ATOM 763 C C . ARG A 1 94 ? -29.177 -3.954 35.524 1.00 94.88 94 ARG A C 1
ATOM 765 O O . ARG A 1 94 ? -29.852 -3.764 36.531 1.00 94.88 94 ARG A O 1
ATOM 772 N N . ARG A 1 95 ? -29.264 -5.084 34.814 1.00 95.25 95 ARG A N 1
ATOM 773 C CA . ARG A 1 95 ? -30.240 -6.144 35.122 1.00 95.25 95 ARG A CA 1
ATOM 774 C C . ARG A 1 95 ? -30.022 -6.763 36.506 1.00 95.25 95 ARG A C 1
ATOM 776 O O . ARG A 1 95 ? -30.990 -7.148 37.157 1.00 95.25 95 ARG A O 1
ATOM 783 N N . LEU A 1 96 ? -28.775 -6.901 36.960 1.00 94.62 96 LEU A N 1
ATOM 784 C CA . LEU A 1 96 ? -28.470 -7.434 38.294 1.00 94.62 96 LEU A CA 1
ATOM 785 C C . LEU A 1 96 ? -28.804 -6.424 39.403 1.00 94.62 96 LEU A C 1
ATOM 787 O O . LEU A 1 96 ? -29.365 -6.812 40.431 1.00 94.62 96 LEU A O 1
ATOM 791 N N . LYS A 1 97 ? -28.550 -5.133 39.161 1.00 93.00 97 LYS A N 1
ATOM 792 C CA . LYS A 1 97 ? -28.927 -4.030 40.056 1.00 93.00 97 LYS A CA 1
ATOM 793 C C . LYS A 1 97 ? -30.444 -3.946 40.230 1.00 93.00 97 LYS A C 1
ATOM 795 O O . LYS A 1 97 ? -30.921 -3.869 41.361 1.00 93.00 97 LYS A O 1
ATOM 800 N N . ASP A 1 98 ? -31.209 -4.095 39.147 1.00 94.38 98 ASP A N 1
ATOM 801 C CA . ASP A 1 98 ? -32.681 -4.146 39.184 1.00 94.38 98 ASP A CA 1
ATOM 802 C C . ASP A 1 98 ? -33.214 -5.309 40.040 1.00 94.38 98 ASP A C 1
ATOM 804 O O . ASP A 1 98 ? -34.274 -5.218 40.666 1.00 94.38 98 ASP A O 1
ATOM 808 N N . ARG A 1 99 ? -32.451 -6.406 40.121 1.00 94.62 99 ARG A N 1
ATOM 809 C CA . ARG A 1 99 ? -32.751 -7.568 40.973 1.00 94.62 99 ARG A CA 1
ATOM 810 C C . ARG A 1 99 ? -32.274 -7.405 42.419 1.00 94.62 99 ARG A C 1
ATOM 812 O O . ARG A 1 99 ? -32.437 -8.339 43.201 1.00 94.62 99 ARG A O 1
ATOM 819 N N . LYS A 1 100 ? -31.757 -6.226 42.785 1.00 93.62 100 LYS A N 1
ATOM 820 C CA . LYS A 1 100 ? -31.279 -5.861 44.130 1.00 93.62 100 LYS A CA 1
ATOM 821 C C . LYS A 1 100 ? -30.117 -6.720 44.636 1.00 93.62 100 LYS A C 1
ATOM 823 O O . LYS A 1 100 ? -30.001 -6.946 45.839 1.00 93.62 100 LYS A O 1
ATOM 828 N N . MET A 1 101 ? -29.279 -7.212 43.726 1.00 93.56 101 MET A N 1
ATOM 829 C CA . MET A 1 101 ? -28.033 -7.889 44.087 1.00 93.56 101 MET A CA 1
ATOM 830 C C . MET A 1 101 ? -27.041 -6.880 44.710 1.00 93.56 101 MET A C 1
ATOM 832 O O . MET A 1 101 ? -27.062 -5.711 44.310 1.00 93.56 101 MET A O 1
ATOM 836 N N . PRO A 1 102 ? -26.204 -7.282 45.687 1.00 94.62 102 PRO A N 1
ATOM 837 C CA . PRO A 1 102 ? -25.182 -6.409 46.269 1.00 94.62 102 PRO A CA 1
ATOM 838 C C . PRO A 1 102 ? -24.201 -5.880 45.217 1.00 94.62 102 PRO A C 1
ATOM 840 O O . PRO A 1 102 ? -23.848 -6.598 44.282 1.00 94.62 102 PRO A O 1
ATOM 843 N N . LEU A 1 103 ? -23.741 -4.635 45.372 1.00 92.06 103 LEU A N 1
ATOM 844 C CA . LEU A 1 103 ? -22.859 -3.980 44.396 1.00 92.06 103 LEU A CA 1
ATOM 845 C C . LEU A 1 103 ? -21.532 -4.726 44.234 1.00 92.06 103 LEU A C 1
ATOM 847 O O . LEU A 1 103 ? -21.021 -4.836 43.123 1.00 92.06 103 LEU A O 1
ATOM 851 N N . GLU A 1 104 ? -21.012 -5.271 45.329 1.00 93.19 104 GLU A N 1
ATOM 852 C CA . GLU A 1 104 ? -19.766 -6.029 45.374 1.00 93.19 104 GLU A CA 1
ATOM 853 C C . GLU A 1 104 ? -19.868 -7.324 44.554 1.00 93.19 104 GLU A C 1
ATOM 855 O O . GLU A 1 104 ? -18.964 -7.637 43.783 1.00 93.19 104 GLU A O 1
ATOM 860 N N . GLU A 1 105 ? -21.000 -8.033 44.645 1.00 93.75 105 GLU A N 1
ATOM 861 C CA . GLU A 1 105 ? -21.258 -9.244 43.852 1.00 93.75 105 GLU A CA 1
ATOM 862 C C . GLU A 1 105 ? -21.449 -8.911 42.362 1.00 93.75 105 GLU A C 1
ATOM 864 O O . GLU A 1 105 ? -20.966 -9.631 41.488 1.00 93.75 105 GLU A O 1
ATOM 869 N N . ILE A 1 106 ? -22.112 -7.791 42.042 1.00 94.31 106 ILE A N 1
ATOM 870 C CA . ILE A 1 106 ? -22.269 -7.339 40.649 1.00 94.31 106 ILE A CA 1
ATOM 871 C C . ILE A 1 106 ? -20.907 -6.975 40.044 1.00 94.31 106 ILE A C 1
ATOM 873 O O . ILE A 1 106 ? -20.642 -7.331 38.891 1.00 94.31 106 ILE A O 1
ATOM 877 N N . ALA A 1 107 ? -20.049 -6.290 40.805 1.00 94.31 107 ALA A N 1
ATOM 878 C CA . ALA A 1 107 ? -18.695 -5.925 40.390 1.00 94.31 107 ALA A CA 1
ATOM 879 C C . ALA A 1 107 ? -17.859 -7.166 40.063 1.00 94.31 107 ALA A C 1
ATOM 881 O O . ALA A 1 107 ? -17.230 -7.220 39.006 1.00 94.31 107 ALA A O 1
ATOM 882 N N . GLU A 1 108 ? -17.933 -8.199 40.907 1.00 94.25 108 GLU A N 1
ATOM 883 C CA . GLU A 1 108 ? -17.247 -9.473 40.681 1.00 94.25 108 GLU A CA 1
ATOM 884 C C . GLU A 1 108 ? -17.753 -10.196 39.419 1.00 94.25 108 GLU A C 1
ATOM 886 O O . GLU A 1 108 ? -16.954 -10.651 38.602 1.00 94.25 108 GLU A O 1
ATOM 891 N N . ILE A 1 109 ? -19.074 -10.258 39.204 1.00 93.38 109 ILE A N 1
ATOM 892 C CA . ILE A 1 109 ? -19.671 -10.973 38.060 1.00 93.38 109 ILE A CA 1
ATOM 893 C C . ILE A 1 109 ? -19.416 -10.253 36.731 1.00 93.38 109 ILE A C 1
ATOM 895 O O . ILE A 1 109 ? -19.187 -10.892 35.702 1.00 93.38 109 ILE A O 1
ATOM 899 N N . THR A 1 110 ? -19.522 -8.925 36.723 1.00 93.50 110 THR A N 1
ATOM 900 C CA . THR A 1 110 ? -19.485 -8.125 35.486 1.00 93.50 110 THR A CA 1
ATOM 901 C C . THR A 1 110 ? -18.111 -7.547 35.184 1.00 93.50 110 THR A C 1
ATOM 903 O O . THR A 1 110 ? -17.902 -7.042 34.080 1.00 93.50 110 THR A O 1
ATOM 906 N N . ASN A 1 111 ? -17.168 -7.673 36.123 1.00 94.12 111 ASN A N 1
ATOM 907 C CA . ASN A 1 111 ? -15.817 -7.132 36.035 1.00 94.12 111 ASN A CA 1
ATOM 908 C C . ASN A 1 111 ? -15.813 -5.615 35.752 1.00 94.12 111 ASN A C 1
ATOM 910 O O . ASN A 1 111 ? -15.028 -5.120 34.939 1.00 94.12 111 ASN A O 1
ATOM 914 N N . LEU A 1 112 ? -16.746 -4.908 36.394 1.00 93.06 112 LEU A N 1
ATOM 915 C CA . LEU A 1 112 ? -16.895 -3.451 36.413 1.00 93.06 112 LEU A CA 1
ATOM 916 C C . LEU A 1 112 ? -16.565 -2.934 37.812 1.00 93.06 112 LEU A C 1
ATOM 918 O O . LEU A 1 112 ? -16.652 -3.687 38.786 1.00 93.06 112 LEU A O 1
ATOM 922 N N . THR A 1 113 ? -16.212 -1.657 37.937 1.00 92.56 113 THR A N 1
ATOM 923 C CA . THR A 1 113 ? -15.972 -1.090 39.268 1.00 92.56 113 THR A CA 1
ATOM 924 C C . THR A 1 113 ? -17.294 -0.806 39.996 1.00 92.56 113 THR A C 1
ATOM 926 O O . THR A 1 113 ? -18.313 -0.528 39.352 1.00 92.56 113 THR A O 1
ATOM 929 N N . PRO A 1 114 ? -17.320 -0.856 41.342 1.00 89.50 114 PRO A N 1
ATOM 930 C CA . PRO A 1 114 ? -18.508 -0.490 42.111 1.00 89.50 114 PRO A CA 1
ATOM 931 C C . PRO A 1 114 ? -19.026 0.917 41.784 1.00 89.50 114 PRO A C 1
ATOM 933 O O . PRO A 1 114 ? -20.237 1.123 41.752 1.00 89.50 114 PRO A O 1
ATOM 936 N N . GLU A 1 115 ? -18.132 1.865 41.486 1.00 90.50 115 GLU A N 1
ATOM 937 C CA . GLU A 1 115 ? -18.481 3.230 41.082 1.00 90.50 115 GLU A CA 1
ATOM 938 C C . GLU A 1 115 ? -19.213 3.244 39.734 1.00 90.50 115 GLU A C 1
ATOM 940 O O . GLU A 1 115 ? -20.284 3.839 39.630 1.00 90.50 115 GLU A O 1
ATOM 945 N N . GLU A 1 116 ? -18.694 2.523 38.730 1.00 89.12 116 GLU A N 1
ATOM 946 C CA . GLU A 1 116 ? -19.350 2.383 37.423 1.00 89.12 116 GLU A CA 1
ATOM 947 C C . GLU A 1 116 ? -20.759 1.796 37.577 1.00 89.12 116 GLU A C 1
ATOM 949 O O . GLU A 1 116 ? -21.698 2.256 36.935 1.00 89.12 116 GLU A O 1
ATOM 954 N N . ILE A 1 117 ? -20.936 0.809 38.460 1.00 92.00 117 ILE A N 1
ATOM 955 C CA . ILE A 1 117 ? -22.240 0.179 38.719 1.00 92.00 117 ILE A CA 1
ATOM 956 C C . ILE A 1 117 ? -23.177 1.113 39.497 1.00 92.00 117 ILE A C 1
ATOM 958 O O . ILE A 1 117 ? -24.398 1.101 39.292 1.00 92.00 117 ILE A O 1
ATOM 962 N N . GLN A 1 118 ? -22.638 1.930 40.401 1.00 89.31 118 GLN A N 1
ATOM 963 C CA . GLN A 1 118 ? -23.414 2.901 41.164 1.00 89.31 118 GLN A CA 1
ATOM 964 C C . GLN A 1 118 ? -24.013 3.980 40.250 1.00 89.31 118 GLN A C 1
ATOM 966 O O . GLN A 1 118 ? -25.166 4.360 40.469 1.00 89.31 118 GLN A O 1
ATOM 971 N N . GLU A 1 119 ? -23.280 4.392 39.212 1.00 88.06 119 GLU A N 1
ATOM 972 C CA . GLU A 1 119 ? -23.705 5.378 38.208 1.00 88.06 119 GLU A CA 1
ATOM 973 C C . GLU A 1 119 ? -24.707 4.850 37.158 1.00 88.06 119 GLU A C 1
ATOM 975 O O . GLU A 1 119 ? -25.339 5.659 36.474 1.00 88.06 119 GLU A O 1
ATOM 980 N N . LEU A 1 120 ? -24.887 3.524 37.031 1.00 86.31 120 LEU A N 1
ATOM 981 C CA . LEU A 1 120 ? -25.856 2.896 36.105 1.00 86.31 120 LEU A CA 1
ATOM 982 C C . LEU A 1 120 ? -27.322 3.062 36.514 1.00 86.31 120 LEU A C 1
ATOM 984 O O . LEU A 1 120 ? -28.152 3.206 35.589 1.00 86.31 120 LEU A O 1
#

Organism: NCBI:txid159291

Radius of gyration: 41.61 Å; chains: 1; bounding box: 65×22×111 Å